Protein AF-A0AAV6W8P6-F1 (afdb_monomer)

pLDDT: mean 89.53, std 12.67, range [45.94, 98.75]

Foldseek 3Di:
DDPDDPVNVVVVVVVVVVVVVVVPDPDWDFPAKDAADDDDPPLADCPQNFDAGDGGDIATAGQAAGDADQWQKAKEAEDADAFKAAENRVCPVVPQAQFWKWKFFLNAIDITGYHYYQARHDANDNVRSRTGRDDRRYIYGYPVRCVRNVHDPVPHGITIIIMHGD

Secondary structure (DSSP, 8-state):
-----HHHHHHHHHHHHHHHHHTT-------EEEE---PPTT-S--GGGPPPPPTT-EEEE-S--SPP-TTEEEEEEEESSSSEEEEHHHHGGGTTTT-EEEEEETTEEEEEEEEEEE-SS--SSGGGTTPPPPPTTEEEEEHHHHHHTT--GGG-S-EEEEEEE-

Mean predicted aligned error: 8.54 Å

Structure (mmCIF, N/CA/C/O backbone):
data_AF-A0AAV6W8P6-F1
#
_entry.id   AF-A0AAV6W8P6-F1
#
loop_
_atom_site.group_PDB
_atom_site.id
_atom_site.type_symbol
_atom_site.label_atom_id
_atom_site.label_alt_id
_atom_site.label_comp_id
_atom_site.label_asym_id
_atom_site.label_entity_id
_atom_site.label_seq_id
_atom_site.pdbx_PDB_ins_code
_atom_site.Cartn_x
_atom_site.Cartn_y
_atom_site.Cartn_z
_atom_site.occupancy
_atom_site.B_iso_or_equiv
_atom_site.auth_seq_id
_atom_site.auth_comp_id
_atom_site.auth_asym_id
_atom_site.auth_atom_id
_atom_site.pdbx_PDB_model_num
ATOM 1 N N . MET A 1 1 ? 28.397 18.574 50.842 1.00 45.94 1 MET A N 1
ATOM 2 C CA . MET A 1 1 ? 27.216 17.978 50.180 1.00 45.94 1 MET A CA 1
ATOM 3 C C . MET A 1 1 ? 26.328 19.134 49.750 1.00 45.94 1 MET A C 1
ATOM 5 O O . MET A 1 1 ? 25.896 19.881 50.616 1.00 45.94 1 MET A O 1
ATOM 9 N N . LYS A 1 2 ? 26.189 19.407 48.448 1.00 50.66 2 LYS A N 1
ATOM 10 C CA . LYS A 1 2 ? 25.369 20.535 47.976 1.00 50.66 2 LYS A CA 1
ATOM 11 C C . LYS A 1 2 ? 23.907 20.082 48.017 1.00 50.66 2 LYS A C 1
ATOM 13 O O . LYS A 1 2 ? 23.561 19.143 47.309 1.00 50.66 2 LYS A O 1
ATOM 18 N N . ASN A 1 3 ? 23.092 20.697 48.875 1.00 53.28 3 ASN A N 1
ATOM 19 C CA . ASN A 1 3 ? 21.656 20.428 48.947 1.00 53.28 3 ASN A CA 1
ATOM 20 C C . ASN A 1 3 ? 21.025 20.806 47.602 1.00 53.28 3 ASN A C 1
ATOM 22 O O . ASN A 1 3 ? 20.956 21.988 47.263 1.00 53.28 3 ASN A O 1
ATOM 26 N 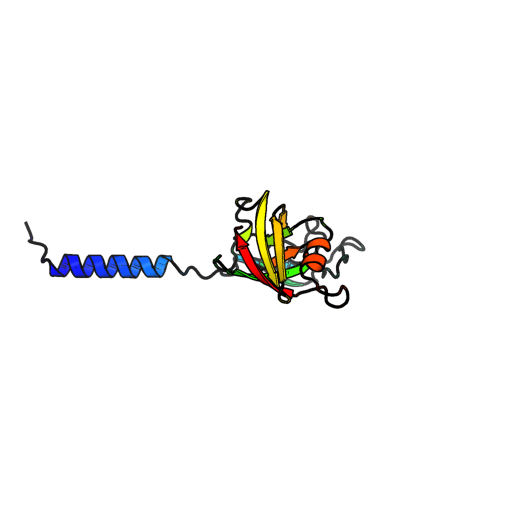N . LEU A 1 4 ? 20.606 19.812 46.819 1.00 59.41 4 LEU A N 1
ATOM 27 C CA . LEU A 1 4 ? 19.795 20.054 45.631 1.00 59.41 4 LEU A CA 1
ATOM 28 C C . LEU A 1 4 ? 18.433 20.572 46.100 1.00 59.41 4 LEU A C 1
ATOM 30 O O . LEU A 1 4 ? 17.687 19.868 46.778 1.00 59.41 4 LEU A O 1
ATOM 34 N N . SER A 1 5 ? 18.140 21.831 45.776 1.00 75.88 5 SER A N 1
ATOM 35 C CA . SER A 1 5 ? 16.853 22.460 46.071 1.00 75.88 5 SER A CA 1
ATOM 36 C C . SER A 1 5 ? 15.723 21.680 45.395 1.00 75.88 5 SER A C 1
ATOM 38 O O . SER A 1 5 ? 15.862 21.261 44.246 1.00 75.88 5 SER A O 1
ATOM 40 N N . THR A 1 6 ? 14.581 21.525 46.063 1.00 69.44 6 THR A N 1
ATOM 41 C CA . THR A 1 6 ? 13.366 20.896 45.507 1.00 69.44 6 THR A CA 1
ATOM 42 C C . THR A 1 6 ? 12.960 21.491 44.154 1.00 69.44 6 THR A C 1
ATOM 44 O O . THR A 1 6 ? 12.473 20.774 43.283 1.00 69.44 6 THR A O 1
ATOM 47 N N . SER A 1 7 ? 13.258 22.776 43.936 1.00 71.88 7 SER A N 1
ATOM 48 C CA . SER A 1 7 ? 13.055 23.469 42.660 1.00 71.88 7 SER A CA 1
ATOM 49 C C . SER A 1 7 ? 13.860 22.846 41.507 1.00 71.88 7 SER A C 1
ATOM 51 O O . SER A 1 7 ? 13.348 22.694 40.402 1.00 71.88 7 SER A O 1
ATOM 53 N N . THR A 1 8 ? 15.090 22.386 41.767 1.00 74.44 8 THR A N 1
ATOM 54 C CA . THR A 1 8 ? 15.927 21.720 40.749 1.00 74.44 8 THR A CA 1
ATOM 55 C C . THR A 1 8 ? 15.394 20.343 40.355 1.00 74.44 8 THR A C 1
ATOM 57 O O . THR A 1 8 ? 15.457 19.990 39.181 1.00 74.44 8 THR A O 1
ATOM 60 N N . PHE A 1 9 ? 14.797 19.600 41.293 1.00 77.62 9 PHE A N 1
ATOM 61 C CA . PHE A 1 9 ? 14.136 18.324 40.997 1.00 77.62 9 PHE A CA 1
ATOM 62 C C . PHE A 1 9 ? 12.863 18.512 40.169 1.00 77.62 9 PHE A C 1
ATOM 64 O O . PHE A 1 9 ? 12.638 17.756 39.228 1.00 77.62 9 PHE A O 1
ATOM 71 N N . LEU A 1 10 ? 12.059 19.534 40.480 1.00 78.12 10 LEU A N 1
ATOM 72 C CA . LEU A 1 10 ? 10.857 19.877 39.712 1.00 78.12 10 LEU A CA 1
ATOM 73 C C . LEU A 1 10 ? 11.200 20.299 38.279 1.00 78.12 10 LEU A C 1
ATOM 75 O O . LEU A 1 10 ? 10.582 19.812 37.336 1.00 78.12 10 LEU A O 1
ATOM 79 N N . LEU A 1 11 ? 12.219 21.146 38.106 1.00 80.44 11 LEU A N 1
ATOM 80 C CA . LEU A 1 11 ? 12.725 21.547 36.789 1.00 80.44 11 LEU A CA 1
ATOM 81 C C . LEU A 1 11 ? 13.243 20.352 35.981 1.00 80.44 11 LEU A C 1
ATOM 83 O O . LEU A 1 11 ? 12.916 20.226 34.805 1.00 80.44 11 LEU A O 1
ATOM 87 N N . LEU A 1 12 ? 14.006 19.451 36.607 1.00 80.38 12 LEU A N 1
ATOM 88 C CA . LEU A 1 12 ? 14.520 18.262 35.930 1.00 80.38 12 LEU A CA 1
ATOM 89 C C . LEU A 1 12 ? 13.391 17.292 35.546 1.00 80.38 12 LEU A C 1
ATOM 91 O O . LEU A 1 12 ? 13.403 16.758 34.442 1.00 80.38 12 LEU A O 1
ATOM 95 N N . ALA A 1 13 ? 12.392 17.104 36.414 1.00 80.62 13 ALA A N 1
ATOM 96 C CA . ALA A 1 13 ? 11.218 16.280 36.127 1.00 80.62 13 ALA A CA 1
ATOM 97 C C . ALA A 1 13 ? 10.364 16.859 34.986 1.00 80.62 13 ALA A C 1
ATOM 99 O O . ALA A 1 13 ? 9.905 16.106 34.132 1.00 80.62 13 ALA A O 1
ATOM 100 N N . LEU A 1 14 ? 10.194 18.185 34.930 1.00 79.12 14 LEU A N 1
ATOM 101 C CA . LEU A 1 14 ? 9.511 18.874 33.828 1.00 79.12 14 LEU A CA 1
ATOM 102 C C . LEU A 1 14 ? 10.277 18.742 32.504 1.00 79.12 14 LEU A C 1
ATOM 104 O O . LEU A 1 14 ? 9.659 18.475 31.478 1.00 79.12 14 LEU A O 1
ATOM 108 N N . LEU A 1 15 ? 11.608 18.870 32.524 1.00 76.44 15 LEU A N 1
ATOM 109 C CA . LEU A 1 15 ? 12.457 18.660 31.345 1.00 76.44 15 LEU A CA 1
ATOM 110 C C . LEU A 1 15 ? 12.416 17.202 30.861 1.00 76.44 15 LEU A C 1
ATOM 112 O O . LEU A 1 15 ? 12.303 16.960 29.665 1.00 76.44 15 LEU A O 1
ATOM 116 N N . LEU A 1 16 ? 12.448 16.231 31.779 1.00 70.94 16 LEU A N 1
ATOM 117 C CA . LEU A 1 16 ? 12.301 14.806 31.464 1.00 70.94 16 LEU A CA 1
ATOM 118 C C . LEU A 1 16 ? 10.909 14.490 30.900 1.00 70.94 16 LEU A C 1
ATOM 120 O O . LEU A 1 16 ? 10.795 13.723 29.946 1.00 70.94 16 LEU A O 1
ATOM 124 N N . ALA A 1 17 ? 9.851 15.097 31.446 1.00 71.56 17 ALA A N 1
ATOM 125 C CA . ALA A 1 17 ? 8.496 14.965 30.921 1.00 71.56 17 ALA A CA 1
ATOM 126 C C . ALA A 1 17 ? 8.368 15.585 29.519 1.00 71.56 17 ALA A C 1
ATOM 128 O O . ALA A 1 17 ? 7.810 14.944 28.635 1.00 71.56 17 ALA A O 1
ATOM 129 N N . ALA A 1 18 ? 8.938 16.770 29.278 1.00 65.56 18 ALA A N 1
ATOM 130 C CA . ALA A 1 18 ? 8.958 17.404 27.957 1.00 65.56 18 ALA A CA 1
ATOM 131 C C . ALA A 1 18 ? 9.736 16.570 26.919 1.00 65.56 18 ALA A C 1
ATOM 133 O O . ALA A 1 18 ? 9.203 16.286 25.847 1.00 65.56 18 ALA A O 1
ATOM 134 N N . ALA A 1 19 ? 10.913 16.050 27.285 1.00 60.41 19 ALA A N 1
ATOM 135 C CA . ALA A 1 19 ? 11.682 15.125 26.445 1.00 60.41 19 ALA A CA 1
ATOM 136 C C . ALA A 1 19 ? 10.917 13.818 26.147 1.00 60.41 19 ALA A C 1
ATOM 138 O O . ALA A 1 19 ? 11.084 13.204 25.092 1.00 60.41 19 ALA A O 1
ATOM 139 N N . SER A 1 20 ? 10.032 13.398 27.059 1.00 59.19 20 SER A N 1
ATOM 140 C CA . SER A 1 20 ? 9.159 12.233 26.866 1.00 59.19 20 SER A CA 1
ATOM 141 C C . SER A 1 20 ? 8.010 12.496 25.883 1.00 59.19 20 SER A C 1
ATOM 143 O O . SER A 1 20 ? 7.511 11.544 25.280 1.00 59.19 20 SER A O 1
ATOM 145 N N . LEU A 1 21 ? 7.578 13.755 25.705 1.00 56.16 21 LEU A N 1
ATOM 146 C CA . LEU A 1 21 ? 6.584 14.125 24.688 1.00 56.16 21 LEU A CA 1
ATOM 147 C C . LEU A 1 21 ? 7.196 14.142 23.280 1.00 56.16 21 LEU A C 1
ATOM 149 O O . LEU A 1 21 ? 6.555 13.694 22.330 1.00 56.16 21 LEU A O 1
ATOM 153 N N . GLU A 1 22 ? 8.442 14.595 23.142 1.00 51.50 22 GLU A N 1
ATOM 154 C CA . GLU A 1 22 ? 9.153 14.655 21.855 1.00 51.50 22 GLU A CA 1
ATOM 155 C C . GLU A 1 22 ? 9.420 13.258 21.270 1.00 51.50 22 GLU A C 1
ATOM 157 O O . GLU A 1 22 ? 9.371 13.066 20.055 1.00 51.50 22 GLU A O 1
ATOM 162 N N . ALA A 1 23 ? 9.580 12.245 22.127 1.00 48.62 23 ALA A N 1
ATOM 163 C CA . ALA A 1 23 ? 9.767 10.851 21.721 1.00 48.62 23 ALA A CA 1
ATOM 164 C C . ALA A 1 23 ? 8.503 10.167 21.147 1.00 48.62 23 ALA A C 1
ATOM 166 O O . ALA A 1 23 ? 8.573 9.008 20.736 1.00 48.62 23 ALA A O 1
ATOM 167 N N . ARG A 1 24 ? 7.337 10.836 21.117 1.00 54.78 24 ARG A N 1
ATOM 168 C CA . ARG A 1 24 ? 6.052 10.241 20.684 1.00 54.78 24 ARG A CA 1
ATOM 169 C C . ARG A 1 24 ? 5.482 10.782 19.368 1.00 54.78 24 ARG A C 1
ATOM 171 O O . ARG A 1 24 ? 4.383 10.388 18.990 1.00 54.78 24 ARG A O 1
ATOM 178 N N . LEU A 1 25 ? 6.225 11.607 18.630 1.00 54.22 25 LEU A N 1
ATOM 179 C CA . LEU A 1 25 ? 5.856 12.044 17.276 1.00 54.22 25 LEU A CA 1
ATOM 180 C C . LEU A 1 25 ? 7.044 11.945 16.316 1.00 54.22 25 LEU A C 1
A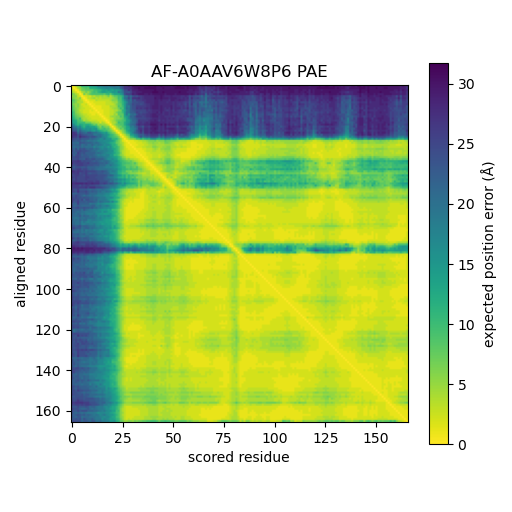TOM 182 O O . LEU A 1 25 ? 7.440 12.922 15.682 1.00 54.22 25 LEU A O 1
ATOM 186 N N . GLN A 1 26 ? 7.614 10.751 16.155 1.00 62.09 26 GLN A N 1
ATOM 187 C CA . GLN A 1 26 ? 8.462 10.537 14.989 1.00 62.09 26 GLN A CA 1
ATOM 188 C C . GLN A 1 26 ? 7.551 10.393 13.769 1.00 62.09 26 GLN A C 1
ATOM 190 O O . GLN A 1 26 ? 7.037 9.317 13.470 1.00 62.09 26 GLN A O 1
ATOM 195 N N . SER A 1 27 ? 7.285 11.526 13.114 1.00 81.81 27 SER A N 1
ATOM 196 C CA . SER A 1 27 ? 6.587 11.561 11.832 1.00 81.81 27 SER A CA 1
ATOM 197 C C . SER A 1 27 ? 7.277 10.601 10.864 1.00 81.81 27 SER A C 1
ATOM 199 O O . SER A 1 27 ? 8.506 10.614 10.749 1.00 81.81 27 SER A O 1
ATOM 201 N N . CYS A 1 28 ? 6.499 9.767 10.174 1.00 93.88 28 CYS A N 1
ATOM 202 C CA . CYS A 1 28 ? 7.046 8.894 9.146 1.00 93.88 28 CYS A CA 1
ATOM 203 C C . CYS A 1 28 ? 7.552 9.747 7.976 1.00 93.88 28 CYS A C 1
ATOM 205 O O . CYS A 1 28 ? 6.795 10.525 7.396 1.00 93.88 28 CYS A O 1
ATOM 207 N N . ASN A 1 29 ? 8.837 9.607 7.652 1.00 95.81 29 ASN A N 1
ATOM 208 C CA . ASN A 1 29 ? 9.488 10.294 6.543 1.00 95.81 29 ASN A CA 1
ATOM 209 C C . ASN A 1 29 ? 9.936 9.275 5.485 1.00 95.81 29 ASN A C 1
ATOM 211 O O . ASN A 1 29 ? 10.214 8.124 5.835 1.00 95.81 29 ASN A O 1
ATOM 215 N N . PRO A 1 30 ? 10.057 9.690 4.212 1.00 97.56 30 PRO A N 1
ATOM 216 C CA . PRO A 1 30 ? 10.672 8.870 3.175 1.00 97.56 30 PRO A CA 1
ATOM 217 C C . PRO A 1 30 ? 12.036 8.315 3.590 1.00 97.56 30 PRO A C 1
ATOM 219 O O . PRO A 1 30 ? 12.868 9.046 4.128 1.00 97.56 30 PRO A O 1
ATOM 222 N N . SER A 1 31 ? 12.290 7.040 3.296 1.00 97.50 31 SER A N 1
ATOM 223 C CA . SER A 1 31 ? 13.595 6.409 3.532 1.00 97.50 31 SER A CA 1
ATOM 224 C C . SER A 1 31 ? 14.587 6.638 2.397 1.00 97.50 31 SER A C 1
ATOM 226 O O . SER A 1 31 ? 15.792 6.517 2.605 1.00 97.50 31 SER A O 1
ATOM 228 N N . GLY A 1 32 ? 14.099 6.958 1.200 1.00 97.56 32 GLY A N 1
ATOM 229 C CA . GLY A 1 32 ? 14.938 7.154 0.028 1.00 97.56 32 GLY A CA 1
ATOM 230 C C . GLY A 1 32 ? 14.126 7.282 -1.251 1.00 97.56 32 GLY A C 1
ATOM 231 O O . GLY A 1 32 ? 12.909 7.485 -1.221 1.00 97.56 32 GLY A O 1
ATOM 232 N N . LYS A 1 33 ? 14.812 7.147 -2.384 1.00 97.75 33 LYS A N 1
ATOM 233 C CA . LYS A 1 33 ? 14.198 7.105 -3.710 1.00 97.75 33 LYS A CA 1
ATOM 234 C C . LYS A 1 33 ? 14.886 6.063 -4.575 1.00 97.75 33 LYS A C 1
ATOM 236 O O . LYS A 1 33 ? 16.102 5.910 -4.482 1.00 97.75 33 LYS A O 1
ATOM 241 N N . ILE A 1 34 ? 14.120 5.430 -5.449 1.00 97.00 34 ILE A N 1
ATOM 242 C CA . ILE A 1 34 ? 14.629 4.557 -6.505 1.00 97.00 34 ILE A CA 1
ATOM 243 C C . ILE A 1 34 ? 14.344 5.180 -7.868 1.00 97.00 34 ILE A C 1
ATOM 245 O O . ILE A 1 34 ? 13.439 6.004 -8.009 1.00 97.00 34 ILE A O 1
ATOM 249 N N . ARG A 1 35 ? 15.144 4.824 -8.871 1.00 96.81 35 ARG A N 1
ATOM 250 C CA . ARG A 1 35 ? 14.970 5.310 -10.241 1.00 96.81 35 ARG A CA 1
ATOM 251 C C . ARG A 1 35 ? 14.324 4.218 -11.081 1.00 96.81 35 ARG A C 1
ATOM 253 O O . ARG A 1 35 ? 14.865 3.121 -11.144 1.00 96.81 35 ARG A O 1
ATOM 260 N N . GLY A 1 36 ? 13.234 4.547 -11.768 1.00 95.12 36 GLY A N 1
ATOM 261 C CA . GLY A 1 36 ? 12.603 3.646 -12.723 1.00 95.12 36 GLY A CA 1
ATOM 262 C C . GLY A 1 36 ? 13.548 3.293 -13.871 1.00 95.12 36 GLY A C 1
ATOM 263 O O . GLY A 1 36 ? 14.197 4.170 -14.458 1.00 95.12 36 GLY A O 1
ATOM 264 N N . ILE A 1 37 ? 13.622 2.004 -14.185 1.00 90.31 37 ILE A N 1
ATOM 265 C CA . ILE A 1 37 ? 14.369 1.456 -15.321 1.00 90.31 37 ILE A CA 1
ATOM 266 C C . ILE A 1 37 ? 13.404 1.007 -16.413 1.00 90.31 37 ILE A C 1
ATOM 268 O O . ILE A 1 37 ? 12.198 0.929 -16.196 1.00 90.31 37 ILE A O 1
ATOM 272 N N . ASN A 1 38 ? 13.930 0.753 -17.609 1.00 83.75 38 ASN A N 1
ATOM 273 C CA . ASN A 1 38 ? 13.106 0.247 -18.696 1.00 83.75 38 ASN A CA 1
ATOM 274 C C . ASN A 1 38 ? 12.844 -1.251 -18.474 1.00 83.75 38 ASN A C 1
ATOM 276 O O . ASN A 1 38 ? 13.819 -2.008 -18.528 1.00 83.75 38 ASN A O 1
ATOM 280 N N . PRO A 1 39 ? 11.591 -1.691 -18.258 1.00 85.62 39 PRO A N 1
ATOM 281 C CA . PRO A 1 39 ? 11.294 -3.113 -18.212 1.00 85.62 39 PRO A CA 1
ATOM 282 C C . PRO A 1 39 ? 11.608 -3.752 -19.571 1.00 85.62 39 PRO A C 1
ATOM 284 O O . PRO A 1 39 ? 11.319 -3.153 -20.618 1.00 85.62 39 PRO A O 1
ATOM 287 N N . PRO A 1 40 ? 12.163 -4.973 -19.606 1.00 87.50 40 PRO A N 1
ATOM 288 C CA . PRO A 1 40 ? 12.183 -5.768 -20.820 1.00 87.50 40 PRO A CA 1
ATOM 289 C C . PRO A 1 40 ? 10.758 -5.939 -21.384 1.00 87.50 40 PRO A C 1
ATOM 291 O O . PRO A 1 40 ? 9.779 -5.927 -20.627 1.00 87.50 40 PRO A O 1
ATOM 294 N N . PRO A 1 41 ? 10.601 -6.088 -22.713 1.00 86.00 41 PRO A N 1
ATOM 295 C CA . PRO A 1 41 ? 9.285 -6.221 -23.326 1.00 86.00 41 PRO A CA 1
ATOM 296 C C . PRO A 1 41 ? 8.460 -7.342 -22.680 1.00 86.00 41 PRO A C 1
ATOM 298 O O . PRO A 1 41 ? 8.889 -8.491 -22.644 1.00 86.00 41 PRO A O 1
ATOM 301 N N . GLY A 1 42 ? 7.270 -6.995 -22.188 1.00 83.75 42 GLY A N 1
ATOM 302 C CA . GLY A 1 42 ? 6.329 -7.946 -21.590 1.00 83.75 42 GLY A CA 1
ATOM 303 C C . GLY A 1 42 ? 6.588 -8.319 -20.127 1.00 83.75 42 GLY A C 1
ATOM 304 O O . GLY A 1 42 ? 5.815 -9.106 -19.600 1.00 83.75 42 GLY A O 1
ATOM 305 N N . GLN A 1 43 ? 7.614 -7.767 -19.469 1.00 85.69 43 GLN A N 1
ATOM 306 C CA . GLN A 1 43 ? 7.912 -8.107 -18.069 1.00 85.69 43 GLN A CA 1
ATOM 307 C C . GLN A 1 43 ? 7.184 -7.253 -17.031 1.00 85.69 43 GLN A C 1
ATOM 309 O O . GLN A 1 43 ? 7.126 -7.644 -15.875 1.00 85.69 43 GLN A O 1
ATOM 314 N N . CYS A 1 44 ? 6.610 -6.110 -17.417 1.00 88.50 44 CYS A N 1
ATOM 315 C CA . CYS A 1 44 ? 5.769 -5.368 -16.485 1.00 88.50 44 CYS A CA 1
ATOM 316 C C . CYS A 1 44 ? 4.343 -5.920 -16.466 1.00 88.50 44 CYS A C 1
ATOM 318 O O . CYS A 1 44 ? 3.631 -5.822 -17.476 1.00 88.50 44 CYS A O 1
ATOM 320 N N . ASN A 1 45 ? 3.931 -6.450 -15.315 1.00 82.06 45 ASN A N 1
ATOM 321 C CA . ASN A 1 45 ? 2.565 -6.890 -15.078 1.00 82.06 45 ASN A CA 1
ATOM 322 C C . ASN A 1 45 ? 1.636 -5.677 -14.888 1.00 82.06 45 ASN A C 1
ATOM 324 O O . ASN A 1 45 ? 1.858 -4.857 -13.999 1.00 82.06 45 ASN A O 1
ATOM 328 N N . ARG A 1 46 ? 0.597 -5.581 -15.728 1.00 81.56 46 ARG A N 1
ATOM 329 C CA . ARG A 1 46 ? -0.435 -4.523 -15.703 1.00 81.56 46 ARG A CA 1
ATOM 330 C C . ARG A 1 46 ? -1.812 -5.025 -15.259 1.00 81.56 46 ARG A C 1
ATOM 332 O O . ARG A 1 46 ? -2.826 -4.387 -15.536 1.00 81.56 46 ARG A O 1
ATOM 339 N N . GLU A 1 47 ? -1.886 -6.211 -14.666 1.00 79.06 47 GLU A N 1
ATOM 340 C CA . GLU A 1 47 ? -3.131 -6.698 -14.076 1.00 79.06 47 GLU A CA 1
ATOM 341 C C . GLU A 1 47 ? -3.617 -5.763 -12.959 1.00 79.06 47 GLU A C 1
ATOM 343 O O . GLU A 1 47 ? -2.819 -5.104 -12.307 1.00 79.06 47 GLU A O 1
ATOM 348 N N . ASN A 1 48 ? -4.935 -5.719 -12.731 1.00 73.12 48 ASN A N 1
ATOM 349 C CA . ASN A 1 48 ? -5.578 -4.877 -11.706 1.00 73.12 48 ASN A CA 1
ATOM 350 C C . ASN A 1 48 ? -5.177 -3.391 -11.774 1.00 73.12 48 ASN A C 1
ATOM 352 O O . ASN A 1 48 ? -5.062 -2.738 -10.742 1.00 73.12 48 ASN A O 1
ATOM 356 N N . ASP A 1 49 ? -4.966 -2.881 -12.990 1.00 70.69 49 ASP A N 1
ATOM 357 C CA . ASP A 1 49 ? -4.597 -1.488 -13.261 1.00 70.69 49 ASP A CA 1
ATOM 358 C C . ASP A 1 49 ? -3.248 -1.063 -12.647 1.00 70.69 49 ASP A C 1
ATOM 360 O O . ASP A 1 49 ? -3.001 0.123 -12.431 1.00 70.69 49 ASP A O 1
ATOM 364 N N . SER A 1 50 ? -2.342 -2.023 -12.412 1.00 77.94 50 SER A N 1
ATOM 365 C CA . SER A 1 50 ? -0.983 -1.739 -11.945 1.00 77.94 50 SER A CA 1
ATOM 366 C C . SER A 1 50 ? -0.193 -0.887 -12.945 1.00 77.94 50 SER A C 1
ATOM 368 O O . SER A 1 50 ? -0.073 -1.206 -14.135 1.00 77.94 50 SER A O 1
ATOM 370 N N . ASP A 1 51 ? 0.409 0.185 -12.430 1.00 86.19 51 ASP A N 1
ATOM 371 C CA . ASP A 1 51 ? 1.331 1.042 -13.168 1.00 86.19 51 ASP A CA 1
ATOM 372 C C . ASP A 1 51 ? 2.709 0.387 -13.346 1.00 86.19 51 ASP A C 1
ATOM 374 O O . ASP A 1 51 ? 3.194 -0.357 -12.497 1.00 86.19 51 ASP A O 1
ATOM 378 N N . CYS A 1 52 ? 3.393 0.744 -14.436 1.00 91.25 52 CYS A N 1
ATOM 379 C CA . CYS A 1 52 ? 4.796 0.387 -14.652 1.00 91.25 52 CYS A CA 1
ATOM 380 C C . CYS A 1 52 ? 5.708 1.568 -14.340 1.00 91.25 52 CYS A C 1
ATOM 382 O O . CYS A 1 52 ? 5.406 2.710 -14.712 1.00 91.25 52 CYS A O 1
ATOM 384 N N . CYS A 1 53 ? 6.881 1.288 -13.773 1.00 93.38 53 CYS A N 1
ATOM 385 C CA . CYS A 1 53 ? 7.895 2.314 -13.596 1.00 93.38 53 CYS A CA 1
ATOM 386 C C . CYS A 1 53 ? 8.320 2.932 -14.934 1.00 93.38 53 CYS A C 1
ATOM 388 O O . CYS A 1 53 ? 8.532 2.243 -15.935 1.00 93.38 53 CYS A O 1
ATOM 390 N N . LYS A 1 54 ? 8.481 4.257 -14.946 1.00 92.44 54 LYS A N 1
ATOM 391 C CA . LYS A 1 54 ? 8.926 5.012 -16.117 1.00 92.44 54 LYS A CA 1
ATOM 392 C C . LYS A 1 54 ? 10.417 5.286 -16.030 1.00 92.44 54 LYS A C 1
ATOM 394 O O . LYS A 1 54 ? 10.957 5.632 -14.978 1.00 92.44 54 LYS A O 1
ATOM 399 N N . VAL A 1 55 ? 11.084 5.168 -17.173 1.00 93.44 55 VAL A N 1
ATOM 400 C CA . VAL A 1 55 ? 12.533 5.351 -17.280 1.00 93.44 55 VAL A CA 1
ATOM 401 C C . VAL A 1 55 ? 12.938 6.730 -16.769 1.00 93.44 55 VAL A C 1
ATOM 403 O O . VAL A 1 55 ? 12.486 7.756 -17.271 1.00 93.44 55 VAL A O 1
ATOM 406 N N . GLY A 1 56 ? 13.834 6.748 -15.785 1.00 93.56 56 GLY A N 1
ATOM 407 C CA . GLY A 1 56 ? 14.399 7.975 -15.234 1.00 93.56 56 GLY A CA 1
ATOM 408 C C . GLY A 1 56 ? 13.534 8.678 -14.184 1.00 93.56 56 GLY A C 1
ATOM 409 O O . GLY A 1 56 ? 14.071 9.561 -13.509 1.00 93.56 56 GLY A O 1
ATOM 410 N N . GLU A 1 57 ? 12.273 8.275 -13.998 1.00 96.44 57 GLU A N 1
ATOM 411 C CA . GLU A 1 57 ? 11.393 8.782 -12.940 1.00 96.44 57 GLU A CA 1
ATOM 412 C C . GLU A 1 57 ? 11.894 8.330 -11.557 1.00 96.44 57 GLU A C 1
ATOM 414 O O . GLU A 1 57 ? 12.519 7.276 -11.426 1.00 96.44 57 GLU A O 1
ATOM 419 N N . LEU A 1 58 ? 11.689 9.160 -10.529 1.00 97.38 58 LEU A N 1
ATOM 420 C CA . LEU A 1 58 ? 12.112 8.863 -9.160 1.00 97.38 58 LEU A CA 1
ATOM 421 C C . LEU A 1 58 ? 10.903 8.504 -8.299 1.00 97.38 58 LEU A C 1
ATOM 423 O O . LEU A 1 58 ? 10.061 9.361 -8.036 1.00 97.38 58 LEU A O 1
ATOM 427 N N . TYR A 1 59 ? 10.890 7.280 -7.785 1.00 97.19 59 TYR A N 1
ATOM 428 C CA . TYR A 1 59 ? 9.852 6.768 -6.899 1.00 97.19 59 TYR A CA 1
ATOM 429 C C . TYR A 1 59 ? 10.323 6.826 -5.454 1.00 97.19 59 TYR A C 1
ATOM 431 O O . TYR A 1 59 ? 11.482 6.542 -5.151 1.00 97.19 59 TYR A O 1
ATOM 439 N N . THR A 1 60 ? 9.437 7.246 -4.558 1.00 98.06 60 THR A N 1
ATOM 440 C CA . THR A 1 60 ? 9.761 7.405 -3.138 1.00 98.06 60 THR A CA 1
ATOM 441 C C . THR A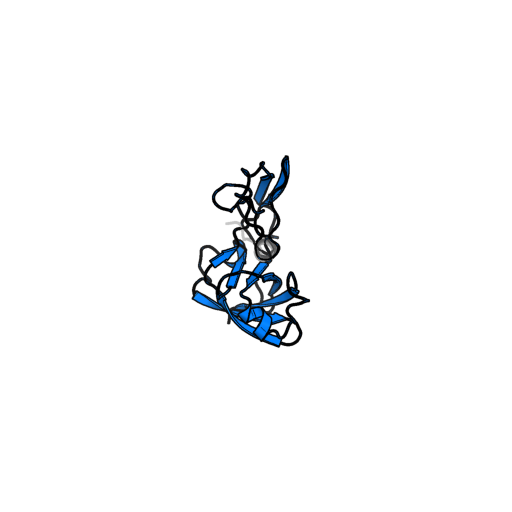 1 60 ? 9.612 6.071 -2.424 1.00 98.06 60 THR A C 1
ATOM 443 O O . THR A 1 60 ? 8.672 5.339 -2.696 1.00 98.06 60 THR A O 1
ATOM 446 N N . THR A 1 61 ? 10.525 5.776 -1.503 1.00 98.44 61 THR A N 1
ATOM 447 C CA . THR A 1 61 ? 10.472 4.563 -0.678 1.00 98.44 61 THR A CA 1
ATOM 448 C C . THR A 1 61 ? 10.245 4.921 0.780 1.00 98.44 61 THR A C 1
ATOM 450 O O . THR A 1 61 ? 10.632 6.004 1.240 1.00 98.44 61 THR A O 1
ATOM 453 N N . TYR A 1 62 ? 9.652 3.993 1.519 1.00 98.38 62 TYR A N 1
ATOM 454 C CA . TYR A 1 62 ? 9.334 4.123 2.928 1.00 98.38 62 TYR A CA 1
ATOM 455 C C . TYR A 1 62 ? 9.634 2.826 3.673 1.00 98.38 62 TYR A C 1
ATOM 457 O O . TYR A 1 62 ? 9.262 1.742 3.243 1.00 98.38 62 TYR A O 1
ATOM 465 N N . LYS A 1 63 ? 10.241 2.961 4.853 1.00 97.94 63 LYS A N 1
ATOM 466 C CA . LYS A 1 63 ? 10.382 1.885 5.855 1.00 97.94 63 LYS A CA 1
ATOM 467 C C . LYS A 1 63 ? 9.385 2.021 7.009 1.00 97.94 63 LYS A C 1
ATOM 469 O O . LYS A 1 63 ? 9.453 1.290 7.991 1.00 97.94 63 LYS A O 1
ATOM 474 N N . CYS A 1 64 ? 8.514 3.019 6.933 1.00 97.69 64 CYS A N 1
ATOM 475 C CA . CYS A 1 64 ? 7.546 3.372 7.957 1.00 97.69 64 CYS A CA 1
ATOM 476 C C . CYS A 1 64 ? 6.204 3.681 7.308 1.00 97.69 64 CYS A C 1
ATOM 478 O O . CYS A 1 64 ? 6.141 3.996 6.125 1.00 97.69 64 CYS A O 1
ATOM 480 N N . SER A 1 65 ? 5.161 3.677 8.124 1.00 98.25 65 SER A N 1
ATOM 481 C CA . SER A 1 65 ? 3.801 4.048 7.747 1.00 98.25 65 SER A CA 1
ATOM 482 C C . SER A 1 65 ? 3.260 5.070 8.754 1.00 98.25 65 SER A C 1
ATOM 484 O O . SER A 1 65 ? 3.872 5.257 9.815 1.00 98.25 65 SER A O 1
ATOM 486 N N . PRO A 1 66 ? 2.143 5.760 8.462 1.00 97.38 66 PRO A N 1
ATOM 487 C CA . PRO A 1 66 ? 1.492 6.631 9.437 1.00 97.38 66 PRO A CA 1
ATOM 488 C C . PRO A 1 66 ? 1.179 5.907 10.762 1.00 97.38 66 PRO A C 1
ATOM 490 O O . PRO A 1 66 ? 1.000 4.687 10.764 1.00 97.38 66 PRO A O 1
ATOM 493 N N . PRO A 1 67 ? 1.085 6.621 11.898 1.00 95.94 67 PRO A N 1
ATOM 494 C CA . PRO A 1 67 ? 0.828 5.995 13.193 1.00 95.94 67 PRO A CA 1
ATOM 495 C C . PRO A 1 67 ? -0.467 5.174 13.209 1.00 95.94 67 PRO A C 1
ATOM 497 O O . PRO A 1 67 ? -1.517 5.646 12.768 1.00 95.94 67 PRO A O 1
ATOM 500 N N . VAL A 1 68 ? -0.396 3.965 13.770 1.00 96.62 68 VAL A N 1
ATOM 501 C CA . VAL A 1 68 ? -1.571 3.108 13.976 1.00 96.62 68 VAL A CA 1
ATOM 502 C C . VAL A 1 68 ? -2.392 3.638 15.155 1.00 96.62 68 VAL A C 1
ATOM 504 O O . VAL A 1 68 ? -1.854 4.005 16.199 1.00 96.62 68 VAL A O 1
ATOM 507 N N . SER A 1 69 ? -3.710 3.670 14.986 1.00 95.69 69 SER A N 1
ATOM 508 C CA . SER A 1 69 ? -4.702 4.055 15.993 1.00 95.69 69 SER A CA 1
ATOM 509 C C . SER A 1 69 ? -5.917 3.118 15.929 1.00 95.69 69 SER A C 1
ATOM 511 O O . SER A 1 69 ? -5.983 2.232 15.081 1.00 95.69 69 SER A O 1
ATOM 513 N N . GLY A 1 70 ? -6.928 3.337 16.777 1.00 96.62 70 GLY A N 1
ATOM 514 C CA . GLY A 1 70 ? -8.199 2.598 16.696 1.00 96.62 70 GLY A CA 1
ATOM 515 C C . GLY A 1 70 ? -9.038 2.896 15.442 1.00 96.62 70 GLY A C 1
ATOM 516 O O . GLY A 1 70 ? -10.102 2.313 15.274 1.00 96.62 70 GLY A O 1
ATOM 517 N N . SER A 1 71 ? -8.596 3.824 14.586 1.00 97.50 71 SER A N 1
ATOM 518 C CA . SER A 1 71 ? -9.233 4.164 13.310 1.00 97.50 71 SER A CA 1
ATOM 519 C C . SER A 1 71 ? -8.194 4.764 12.352 1.00 97.50 71 SER A C 1
ATOM 521 O O . SER A 1 71 ? -8.299 5.916 11.923 1.00 97.50 71 SER A O 1
ATOM 523 N N . THR A 1 72 ? -7.153 3.990 12.054 1.00 98.50 72 THR A N 1
ATOM 524 C CA . THR A 1 72 ? -6.030 4.379 11.191 1.00 98.50 72 THR A CA 1
ATOM 525 C C . THR A 1 72 ? -6.521 4.670 9.782 1.00 98.50 72 THR A C 1
ATOM 527 O O . THR A 1 72 ? -7.130 3.808 9.162 1.00 98.50 72 THR A O 1
ATOM 530 N N . LYS A 1 73 ? -6.268 5.875 9.266 1.00 98.56 73 LYS A N 1
ATOM 531 C CA . LYS A 1 73 ? -6.620 6.233 7.886 1.00 98.56 73 LYS A CA 1
ATOM 532 C C . LYS A 1 73 ? -5.700 5.521 6.899 1.00 98.56 73 LYS A C 1
ATOM 534 O O . LYS A 1 73 ? -4.489 5.500 7.113 1.00 98.56 73 LYS A O 1
ATOM 539 N N . ALA A 1 74 ? -6.272 4.996 5.825 1.00 98.50 74 ALA A N 1
ATOM 540 C CA . ALA A 1 74 ? -5.547 4.324 4.757 1.00 98.50 74 ALA A CA 1
ATOM 541 C C . ALA A 1 74 ? -6.274 4.490 3.423 1.00 98.50 74 ALA A C 1
ATOM 543 O O . ALA A 1 74 ? -7.439 4.891 3.392 1.00 98.50 74 ALA A O 1
ATOM 544 N N . VAL A 1 75 ? -5.580 4.136 2.348 1.00 98.25 75 VAL A N 1
ATOM 545 C CA . VAL A 1 75 ? -6.188 3.899 1.041 1.00 98.25 75 VAL A CA 1
ATOM 546 C C . VAL A 1 75 ? -6.269 2.389 0.840 1.00 98.25 75 VAL A C 1
ATOM 548 O O . VAL A 1 75 ? -5.291 1.670 1.048 1.00 98.25 75 VAL A O 1
ATOM 551 N N . LEU A 1 76 ? -7.463 1.909 0.514 1.00 97.44 76 LEU A N 1
ATOM 552 C CA . LEU A 1 76 ? -7.707 0.534 0.113 1.00 97.44 76 LEU A CA 1
ATOM 553 C C . LEU 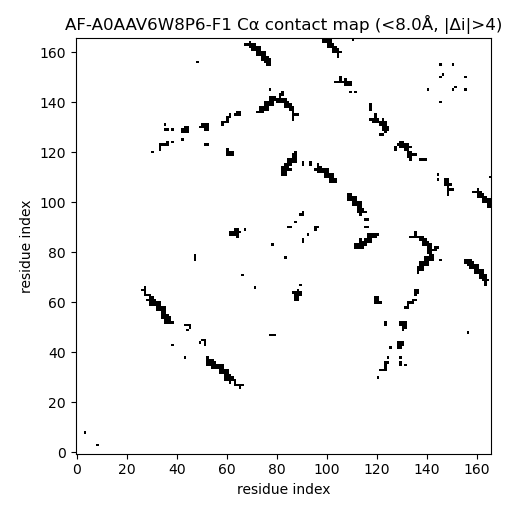A 1 76 ? -7.447 0.424 -1.387 1.00 97.44 76 LEU A C 1
ATOM 555 O O . LEU A 1 76 ? -8.078 1.157 -2.148 1.00 97.44 76 LEU A O 1
ATOM 559 N N . THR A 1 77 ? -6.575 -0.496 -1.785 1.00 95.00 77 THR A N 1
ATOM 560 C CA . THR A 1 77 ? -6.304 -0.825 -3.193 1.00 95.00 77 THR A CA 1
ATOM 561 C C . THR A 1 77 ? -6.781 -2.236 -3.519 1.00 95.00 77 THR A C 1
ATOM 563 O O . THR A 1 77 ? -7.205 -2.995 -2.634 1.00 95.00 77 THR A O 1
ATOM 566 N N . ILE A 1 78 ? -6.797 -2.582 -4.804 1.00 90.31 78 ILE A N 1
ATOM 567 C CA . ILE A 1 78 ? -7.231 -3.893 -5.276 1.00 90.31 78 ILE A CA 1
ATOM 568 C C . ILE A 1 78 ? -6.047 -4.818 -5.571 1.00 90.31 78 ILE A C 1
ATOM 570 O O . ILE A 1 78 ? -5.200 -4.519 -6.403 1.00 90.31 78 ILE A O 1
ATOM 574 N N . ASN A 1 79 ? -6.076 -6.004 -4.961 1.00 82.62 79 ASN A N 1
ATOM 575 C CA . ASN A 1 79 ? -5.126 -7.082 -5.222 1.00 82.62 79 ASN A CA 1
ATOM 576 C C . ASN A 1 79 ? -5.820 -8.316 -5.831 1.00 82.62 79 ASN A C 1
ATOM 578 O O . ASN A 1 79 ? -7.005 -8.585 -5.588 1.00 82.62 79 ASN A O 1
ATOM 582 N N . SER A 1 80 ? -5.067 -9.107 -6.595 1.00 69.31 80 SER A N 1
ATOM 583 C CA . SER A 1 80 ? -5.489 -10.382 -7.184 1.00 69.31 80 SER A CA 1
ATOM 584 C C . SER A 1 80 ? -5.570 -11.538 -6.173 1.00 69.31 80 SER A C 1
ATOM 586 O O . SER A 1 80 ? -6.262 -12.528 -6.434 1.00 69.31 80 SER A O 1
ATOM 588 N N . PHE A 1 81 ? -4.925 -11.432 -5.005 1.00 68.00 81 PHE A N 1
ATOM 589 C CA . PHE A 1 81 ? -4.945 -12.475 -3.971 1.00 68.00 81 PHE A CA 1
ATOM 590 C C . PHE A 1 81 ? -6.239 -12.498 -3.143 1.00 68.00 81 PHE A C 1
ATOM 592 O O . PHE A 1 81 ? -7.067 -11.598 -3.196 1.00 68.00 81 PHE A O 1
ATOM 599 N N . GLN A 1 82 ? -6.433 -13.557 -2.345 1.00 65.94 82 GLN A N 1
ATOM 600 C CA . GLN A 1 82 ? -7.668 -13.812 -1.580 1.00 65.94 82 GLN A CA 1
ATOM 601 C C . GLN A 1 82 ? -7.815 -13.011 -0.269 1.00 65.94 82 GLN A C 1
ATOM 603 O O . GLN A 1 82 ? -8.841 -13.139 0.397 1.00 65.94 82 GLN A O 1
ATOM 608 N N . LYS A 1 83 ? -6.810 -12.231 0.150 1.00 87.94 83 LYS A N 1
ATOM 609 C CA . LYS A 1 83 ? -6.739 -11.626 1.498 1.00 87.94 83 LYS A CA 1
ATOM 610 C C . LYS A 1 83 ? -6.209 -10.181 1.448 1.00 87.94 83 LYS A C 1
ATOM 612 O O . LYS A 1 83 ? -6.533 -9.483 0.491 1.00 87.94 83 LYS A O 1
ATOM 617 N N . VAL A 1 84 ? -5.515 -9.713 2.493 1.00 95.38 84 VAL A N 1
ATOM 618 C CA . VAL A 1 84 ? -5.014 -8.334 2.626 1.00 95.38 84 VAL A CA 1
ATOM 619 C C . VAL A 1 84 ? -3.496 -8.304 2.812 1.00 95.38 84 VAL A C 1
ATOM 621 O O . VAL A 1 84 ? -2.959 -9.103 3.586 1.00 95.38 84 VAL A O 1
ATOM 624 N N . ALA A 1 85 ? -2.840 -7.346 2.161 1.00 96.56 85 ALA A N 1
ATOM 625 C CA . ALA A 1 85 ? -1.471 -6.929 2.427 1.00 96.56 85 ALA A CA 1
ATOM 626 C C . ALA A 1 85 ? -1.446 -5.537 3.078 1.00 96.56 85 ALA A C 1
ATOM 628 O O . ALA A 1 85 ? -2.339 -4.715 2.861 1.00 96.56 85 ALA A O 1
ATOM 629 N N . LEU A 1 86 ? -0.434 -5.264 3.897 1.00 98.00 86 LEU A N 1
ATOM 630 C CA . LEU A 1 86 ? -0.238 -3.952 4.522 1.00 98.00 86 LEU A CA 1
ATOM 631 C C . LEU A 1 86 ? 1.070 -3.333 4.048 1.00 98.00 86 LEU A C 1
ATOM 633 O O . LEU A 1 86 ? 2.056 -4.054 3.913 1.00 98.00 86 LEU A O 1
ATOM 637 N N . SER A 1 87 ? 1.112 -2.007 3.881 1.00 98.44 87 SER A N 1
ATOM 638 C CA . SER A 1 87 ? 2.381 -1.292 3.672 1.00 98.44 87 SER A CA 1
ATOM 639 C C . SER A 1 87 ? 3.434 -1.703 4.703 1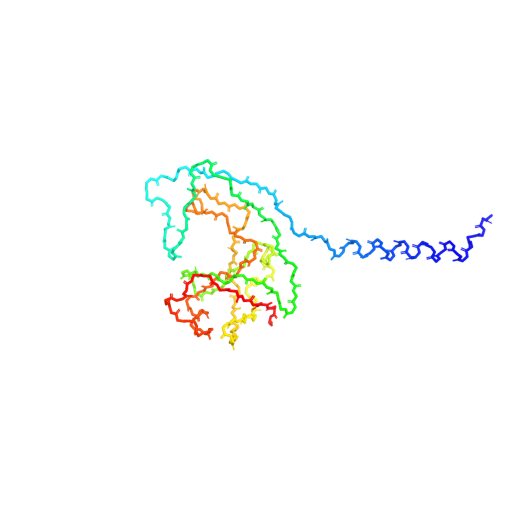.00 98.44 87 SER A C 1
ATOM 641 O O . SER A 1 87 ? 3.100 -1.883 5.879 1.00 98.44 87 SER A O 1
ATOM 643 N N . THR A 1 88 ? 4.707 -1.763 4.300 1.00 98.56 88 THR A N 1
ATOM 644 C CA . THR A 1 88 ? 5.845 -2.227 5.121 1.00 98.56 88 THR A CA 1
ATOM 645 C C . THR A 1 88 ? 5.812 -1.770 6.581 1.00 98.56 88 THR A C 1
ATOM 647 O O . THR A 1 88 ? 5.978 -2.572 7.505 1.00 98.56 88 THR A O 1
ATOM 650 N N . GLY A 1 89 ? 5.568 -0.480 6.832 1.00 98.12 89 GLY A N 1
ATOM 651 C CA . GLY A 1 89 ? 5.551 0.056 8.193 1.00 98.12 89 GLY A CA 1
ATOM 652 C C . GLY A 1 89 ? 4.418 -0.497 9.064 1.00 98.12 89 GLY A C 1
ATOM 653 O O . GLY A 1 89 ? 4.612 -0.704 10.262 1.00 98.12 89 GLY A O 1
ATOM 654 N N . TRP A 1 90 ? 3.250 -0.764 8.481 1.00 98.56 90 TRP A N 1
ATOM 655 C CA . TRP A 1 90 ? 2.123 -1.397 9.167 1.00 98.56 90 TRP A CA 1
ATOM 656 C C . TRP A 1 90 ? 2.266 -2.915 9.257 1.00 98.56 90 TRP A C 1
ATOM 658 O O . TRP A 1 90 ? 1.927 -3.479 10.301 1.00 98.56 90 TRP A O 1
ATOM 668 N N . TYR A 1 91 ? 2.814 -3.563 8.225 1.00 98.25 91 TYR A N 1
ATOM 669 C CA . TYR A 1 91 ? 3.134 -4.992 8.252 1.00 98.25 91 TYR A CA 1
ATOM 670 C C . TYR A 1 91 ? 4.138 -5.326 9.363 1.00 98.25 91 TYR A C 1
ATOM 672 O O . TYR A 1 91 ? 3.999 -6.339 10.054 1.00 98.25 91 TYR A O 1
ATOM 680 N N . SER A 1 92 ? 5.094 -4.416 9.599 1.00 97.12 92 SER A N 1
ATOM 681 C CA . SER A 1 92 ? 5.986 -4.410 10.761 1.00 97.12 92 SER A CA 1
ATOM 682 C C . SER A 1 92 ? 6.706 -5.755 10.932 1.00 97.12 92 SER A C 1
ATOM 684 O O . SER A 1 92 ? 6.606 -6.417 11.968 1.00 97.12 92 SER A O 1
ATOM 686 N N . GLY A 1 93 ? 7.401 -6.177 9.869 1.00 96.94 93 GLY A N 1
ATOM 687 C CA . GLY A 1 93 ? 8.183 -7.417 9.841 1.00 96.94 93 GLY A CA 1
ATOM 688 C C . GLY A 1 93 ? 7.352 -8.679 10.082 1.00 96.94 93 GLY A C 1
ATOM 689 O O . GLY A 1 93 ? 7.854 -9.638 10.663 1.00 96.94 93 GLY A O 1
ATOM 690 N N . GLY A 1 94 ? 6.070 -8.658 9.711 1.00 97.06 94 GLY A N 1
ATOM 691 C CA . GLY A 1 94 ? 5.151 -9.778 9.890 1.00 97.06 94 GLY A CA 1
ATOM 692 C C . GLY A 1 94 ? 4.483 -9.852 11.260 1.00 97.06 94 GLY A C 1
ATOM 693 O O . GLY A 1 94 ? 3.752 -10.805 11.512 1.00 97.06 94 GLY A O 1
ATOM 694 N N . SER A 1 95 ? 4.646 -8.855 12.137 1.00 97.75 95 SER A N 1
ATOM 695 C CA . SER A 1 95 ? 3.957 -8.843 13.441 1.00 97.75 95 SER A CA 1
ATOM 696 C C . SER A 1 95 ? 2.426 -8.850 13.325 1.00 97.75 95 SER A C 1
ATOM 698 O O . SER A 1 95 ? 1.741 -9.306 14.240 1.00 97.75 95 SER A O 1
ATOM 700 N N . ARG A 1 96 ? 1.880 -8.387 12.192 1.00 97.38 96 ARG A N 1
ATOM 701 C CA . ARG A 1 96 ? 0.448 -8.476 11.859 1.00 97.38 96 ARG A CA 1
ATOM 702 C C . ARG A 1 96 ? 0.085 -9.653 10.954 1.00 97.38 96 ARG A C 1
ATOM 704 O O . ARG A 1 96 ? -1.096 -9.851 10.698 1.00 97.38 96 ARG A O 1
ATOM 711 N N . CYS A 1 97 ? 1.049 -10.439 10.482 1.00 97.19 97 CYS A N 1
ATOM 712 C CA . CYS A 1 97 ? 0.762 -11.582 9.621 1.00 97.19 97 CYS A CA 1
ATOM 713 C C . CYS A 1 97 ? -0.099 -12.613 10.368 1.00 97.19 97 CYS A C 1
ATOM 715 O O . CYS A 1 97 ? 0.130 -12.896 11.543 1.00 97.19 97 CYS A O 1
ATOM 717 N N . LEU A 1 98 ? -1.113 -13.147 9.685 1.00 96.12 98 LEU A N 1
ATOM 718 C CA . LEU A 1 98 ? -2.147 -14.038 10.223 1.00 96.12 98 LEU A CA 1
ATOM 719 C C . LEU A 1 98 ? -3.020 -13.432 11.337 1.00 96.12 98 LEU A C 1
ATOM 721 O O . LEU A 1 98 ? -3.837 -14.145 11.920 1.00 96.12 98 LEU A O 1
ATOM 725 N N . ASN A 1 99 ? -2.909 -12.126 11.591 1.00 97.31 99 ASN A N 1
ATOM 726 C CA . ASN A 1 99 ? -3.829 -11.397 12.455 1.00 97.31 99 ASN A CA 1
ATOM 727 C C . ASN A 1 99 ? -4.940 -10.746 11.630 1.00 97.31 99 ASN A C 1
ATOM 729 O O . ASN A 1 99 ? -4.797 -10.457 10.437 1.00 97.31 99 ASN A O 1
ATOM 733 N N . ASN A 1 100 ? -6.072 -10.527 12.290 1.00 97.94 100 ASN A N 1
ATOM 734 C CA . ASN A 1 100 ? -7.220 -9.877 11.690 1.00 97.94 100 ASN A CA 1
ATOM 735 C C . ASN A 1 100 ? -7.155 -8.365 11.900 1.00 97.94 100 ASN A C 1
ATOM 737 O O . ASN A 1 100 ? -6.769 -7.880 12.962 1.00 97.94 100 ASN A O 1
ATOM 741 N N . ILE A 1 101 ? -7.614 -7.634 10.893 1.00 98.31 101 ILE A N 1
ATOM 742 C CA . ILE A 1 101 ? -7.897 -6.209 10.983 1.00 98.31 101 ILE A CA 1
ATOM 743 C C . ILE A 1 101 ? -9.359 -5.961 10.632 1.00 98.31 101 ILE A C 1
ATOM 745 O O . ILE A 1 101 ? -9.964 -6.678 9.827 1.00 98.31 101 ILE A O 1
ATOM 749 N N . LYS A 1 102 ? -9.934 -4.919 11.222 1.00 98.56 102 LYS A N 1
ATOM 750 C CA . LYS A 1 102 ? -11.241 -4.403 10.834 1.00 98.56 102 LYS A CA 1
ATOM 751 C C . LYS A 1 102 ? -11.039 -3.267 9.852 1.00 98.56 102 LYS A C 1
ATOM 753 O O . LYS A 1 102 ? -10.499 -2.235 10.228 1.00 98.56 102 LYS A O 1
ATOM 758 N N . ILE A 1 103 ? -11.529 -3.430 8.631 1.00 98.56 103 ILE A N 1
ATOM 759 C CA . ILE A 1 103 ? -11.531 -2.400 7.590 1.00 98.56 103 ILE A CA 1
ATOM 760 C C . ILE A 1 103 ? -12.914 -1.761 7.561 1.00 98.56 103 ILE A C 1
ATOM 762 O O . ILE A 1 103 ? -13.916 -2.475 7.582 1.00 98.56 103 ILE A O 1
ATOM 766 N N . SER A 1 104 ? -12.984 -0.433 7.523 1.00 98.56 104 SER A N 1
ATOM 767 C CA . SER A 1 104 ? -14.229 0.330 7.430 1.00 98.56 104 SER A CA 1
ATOM 768 C C . SER A 1 104 ? -14.164 1.329 6.280 1.00 98.56 104 SER A C 1
ATOM 770 O O . SER A 1 104 ? -13.242 2.134 6.200 1.00 98.56 104 SER A O 1
ATOM 772 N N . GLY A 1 105 ? -15.161 1.288 5.404 1.00 97.81 105 GLY A N 1
ATOM 773 C CA . GLY A 1 105 ? -15.245 2.097 4.192 1.00 97.81 105 GLY A CA 1
ATOM 774 C C . GLY A 1 105 ? -16.629 1.967 3.570 1.00 97.81 105 GLY A C 1
ATOM 775 O O . GLY A 1 105 ? -17.331 0.990 3.829 1.00 97.81 105 GLY A O 1
ATOM 776 N N . ASN A 1 106 ? -17.056 2.962 2.789 1.00 97.25 106 ASN A N 1
ATOM 777 C CA . ASN A 1 106 ? -18.370 2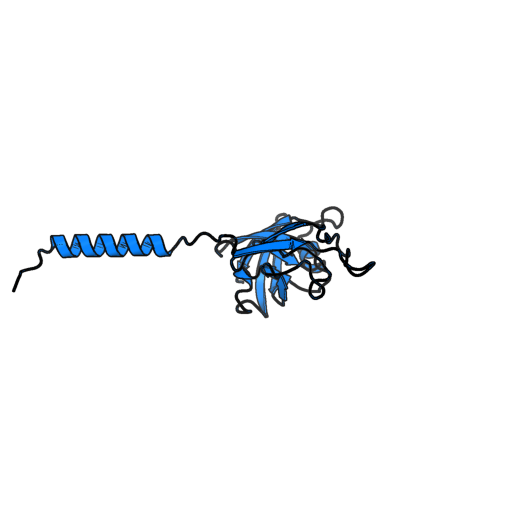.949 2.126 1.00 97.25 106 ASN A CA 1
ATOM 778 C C . ASN A 1 106 ? -19.556 2.668 3.089 1.00 97.25 106 ASN A C 1
ATOM 780 O O . ASN A 1 106 ? -20.508 1.958 2.770 1.00 97.25 106 ASN A O 1
ATOM 784 N N . GLY A 1 107 ? -19.466 3.163 4.330 1.00 97.69 107 GLY A N 1
ATOM 785 C CA . GLY A 1 107 ? -20.481 2.947 5.372 1.00 97.69 107 GLY A CA 1
ATOM 786 C C . GLY A 1 107 ? -20.581 1.515 5.919 1.00 97.69 107 GLY A C 1
ATOM 787 O O . GLY A 1 107 ? -21.472 1.239 6.722 1.00 97.69 107 GLY A O 1
ATOM 788 N N . LYS A 1 108 ? -19.687 0.604 5.518 1.00 98.38 108 LYS A N 1
ATOM 789 C CA . LYS A 1 108 ? -19.632 -0.791 5.976 1.00 98.38 108 LYS A CA 1
ATOM 790 C C . LYS A 1 108 ? -18.294 -1.107 6.638 1.00 98.38 108 LYS A C 1
ATOM 792 O O . LYS A 1 108 ? -17.340 -0.335 6.555 1.00 98.38 108 LYS A O 1
ATOM 797 N N . SER A 1 109 ? -18.233 -2.269 7.287 1.00 98.19 109 SER A N 1
ATOM 798 C CA . SER A 1 109 ? -16.990 -2.828 7.814 1.00 98.19 109 SER A CA 1
ATOM 799 C C . SER A 1 109 ? -16.866 -4.312 7.494 1.00 98.19 109 SER A C 1
ATOM 801 O O . SER A 1 109 ? -17.867 -5.025 7.434 1.00 98.19 109 SER A O 1
ATOM 803 N N . VAL A 1 110 ? -15.631 -4.785 7.363 1.00 97.81 110 VAL A N 1
ATOM 804 C CA . VAL A 1 110 ? -15.291 -6.193 7.152 1.00 97.81 110 VAL A CA 1
ATOM 805 C C . VAL A 1 110 ? -14.061 -6.556 7.980 1.00 97.81 110 VAL A C 1
ATOM 807 O O . VAL A 1 110 ? -13.173 -5.728 8.179 1.00 97.81 110 VAL A O 1
ATOM 810 N N . ILE A 1 111 ? -14.027 -7.787 8.489 1.00 97.88 111 ILE A N 1
ATOM 811 C CA . ILE A 1 111 ? -12.830 -8.359 9.107 1.00 97.88 111 ILE A CA 1
ATOM 812 C C . ILE A 1 111 ? -12.049 -9.098 8.027 1.00 97.88 111 ILE A C 1
ATOM 814 O O . ILE A 1 111 ? -12.615 -9.938 7.325 1.00 97.88 111 ILE A O 1
ATOM 818 N N . ALA A 1 112 ? -10.763 -8.794 7.903 1.00 96.44 112 ALA A N 1
ATOM 819 C CA . ALA A 1 112 ? -9.877 -9.438 6.948 1.00 96.44 112 ALA A CA 1
ATOM 820 C C . ALA A 1 112 ? -8.551 -9.805 7.612 1.00 96.44 112 ALA A C 1
ATOM 822 O O . ALA A 1 112 ? -8.064 -9.092 8.487 1.00 96.44 112 ALA A O 1
ATOM 823 N N . MET A 1 113 ? -7.972 -10.922 7.181 1.00 96.88 113 MET A N 1
ATOM 824 C CA . MET A 1 113 ? -6.689 -11.395 7.685 1.00 96.88 113 MET A CA 1
ATOM 825 C C . MET A 1 113 ? -5.554 -10.844 6.829 1.00 96.88 113 MET A C 1
ATOM 827 O O . MET A 1 113 ? -5.601 -10.940 5.599 1.00 96.88 113 MET A O 1
ATOM 831 N N . VAL A 1 114 ? -4.527 -10.321 7.488 1.00 97.31 114 VAL A N 1
ATOM 832 C CA . VAL A 1 114 ? -3.288 -9.890 6.840 1.00 97.31 114 VAL A CA 1
ATOM 833 C C . VAL A 1 114 ? -2.446 -11.123 6.534 1.00 97.31 114 VAL A C 1
ATOM 835 O O . VAL A 1 114 ? -2.243 -11.967 7.407 1.00 97.31 114 VAL A O 1
ATOM 838 N N . VAL A 1 115 ? -1.959 -11.254 5.306 1.00 95.88 115 VAL A N 1
ATOM 839 C CA . VAL A 1 115 ? -1.112 -12.395 4.906 1.00 95.88 115 VAL A CA 1
ATOM 840 C C . VAL A 1 115 ? 0.114 -12.014 4.113 1.00 95.88 115 VAL A C 1
ATOM 842 O O . VAL A 1 115 ? 0.900 -12.899 3.791 1.00 95.88 115 VAL A O 1
ATOM 845 N N . ASP A 1 116 ? 0.253 -10.737 3.791 1.00 95.62 116 ASP A N 1
ATOM 846 C CA . ASP A 1 116 ? 1.317 -10.285 2.921 1.00 95.62 116 ASP A CA 1
ATOM 847 C C . ASP A 1 116 ? 1.731 -8.849 3.241 1.00 95.62 116 ASP A C 1
ATOM 849 O O . ASP A 1 116 ? 1.064 -8.127 3.998 1.00 95.62 116 ASP A O 1
ATOM 853 N N . GLU A 1 117 ? 2.851 -8.458 2.660 1.00 96.31 117 GLU A N 1
ATOM 854 C CA . GLU A 1 117 ? 3.408 -7.121 2.712 1.00 96.31 117 GLU A CA 1
ATOM 855 C C . GLU A 1 117 ? 3.219 -6.426 1.364 1.00 96.31 117 GLU A C 1
ATOM 857 O O . GLU A 1 117 ? 3.544 -6.969 0.317 1.00 96.31 117 GLU A O 1
ATOM 862 N N . CYS A 1 118 ? 2.727 -5.192 1.396 1.00 95.69 118 CYS A N 1
ATOM 863 C CA . CYS A 1 118 ? 2.822 -4.288 0.260 1.00 95.69 118 CYS A CA 1
ATOM 864 C C . CYS A 1 118 ? 4.150 -3.532 0.400 1.00 95.69 118 CYS A C 1
ATOM 866 O O . CYS A 1 118 ? 4.243 -2.582 1.188 1.00 95.69 118 CYS A O 1
ATOM 868 N N . ASP A 1 119 ? 5.198 -4.010 -0.279 1.00 97.00 119 ASP A N 1
ATOM 869 C CA . ASP A 1 119 ? 6.570 -3.531 -0.074 1.00 97.00 119 ASP A CA 1
ATOM 870 C C . ASP A 1 119 ? 6.716 -2.072 -0.530 1.00 97.00 119 ASP A C 1
ATOM 872 O O . ASP A 1 119 ? 6.630 -1.742 -1.713 1.00 97.00 119 ASP A O 1
ATOM 876 N N . SER A 1 120 ? 6.920 -1.171 0.433 1.00 98.19 120 SER A N 1
ATOM 877 C CA . SER A 1 120 ? 7.146 0.252 0.176 1.00 98.19 120 SER A CA 1
ATOM 878 C C . SER A 1 120 ? 8.629 0.624 0.110 1.00 98.19 120 SER A C 1
ATOM 880 O O . SER A 1 120 ? 8.974 1.800 -0.021 1.00 98.19 120 SER A O 1
ATOM 882 N N . THR A 1 121 ? 9.532 -0.343 0.255 1.00 98.06 121 THR A N 1
ATOM 883 C CA . THR A 1 121 ? 10.982 -0.141 0.350 1.00 98.06 121 THR A CA 1
ATOM 884 C C . THR A 1 121 ? 11.702 -0.300 -0.982 1.00 98.06 121 THR A C 1
ATOM 886 O O . THR A 1 121 ? 12.734 0.349 -1.166 1.00 98.06 121 THR A O 1
ATOM 889 N N . MET A 1 122 ? 11.157 -1.109 -1.891 1.00 96.44 122 MET A N 1
ATOM 890 C CA . MET A 1 122 ? 11.757 -1.488 -3.173 1.00 96.44 122 MET A CA 1
ATOM 891 C C . MET A 1 122 ? 10.690 -1.578 -4.277 1.00 96.44 122 MET A C 1
ATOM 893 O O . MET A 1 122 ? 9.506 -1.390 -4.017 1.00 96.44 122 MET A O 1
ATOM 897 N N . GLY A 1 123 ? 11.125 -1.751 -5.524 1.00 94.88 123 GLY A N 1
ATOM 898 C CA . GLY A 1 123 ? 10.282 -1.752 -6.718 1.00 94.88 123 GLY A CA 1
ATOM 899 C C . GLY A 1 123 ? 11.098 -1.413 -7.965 1.00 94.88 123 GLY A C 1
ATOM 900 O O . GLY A 1 123 ? 12.307 -1.190 -7.895 1.00 94.88 123 GLY A O 1
ATOM 901 N N . CYS A 1 124 ? 10.435 -1.295 -9.113 1.00 95.50 124 CYS A N 1
ATOM 902 C CA . CYS A 1 124 ? 11.058 -0.978 -10.400 1.00 95.50 124 CYS A CA 1
ATOM 903 C C . CYS A 1 124 ? 12.212 -1.920 -10.788 1.00 95.50 124 CYS A C 1
ATOM 905 O O . CYS A 1 124 ? 13.168 -1.487 -11.434 1.00 95.50 124 CYS A O 1
ATOM 907 N N . ASP A 1 125 ? 12.139 -3.185 -10.400 1.00 93.94 125 ASP A N 1
ATOM 908 C CA . ASP A 1 125 ? 13.133 -4.213 -10.691 1.00 93.94 125 ASP A CA 1
ATOM 909 C C . ASP A 1 125 ? 12.435 -5.517 -11.119 1.00 93.94 125 ASP A C 1
ATOM 911 O O . ASP A 1 125 ? 11.212 -5.560 -11.255 1.00 93.94 125 ASP A O 1
ATOM 915 N N . GLU A 1 126 ? 13.222 -6.552 -11.408 1.00 92.06 126 GLU A N 1
ATOM 916 C CA . GLU A 1 126 ? 12.712 -7.845 -11.880 1.00 92.06 126 GLU A CA 1
ATOM 917 C C . GLU A 1 126 ? 11.860 -8.562 -10.822 1.00 92.06 126 GLU A C 1
ATOM 919 O O . GLU A 1 126 ? 10.858 -9.176 -11.174 1.00 92.06 126 GLU A O 1
ATOM 924 N N . ASP A 1 127 ? 12.209 -8.438 -9.538 1.00 92.00 127 ASP A N 1
ATOM 925 C CA . ASP A 1 127 ? 11.513 -9.122 -8.441 1.00 92.00 127 ASP A CA 1
ATOM 926 C C . ASP A 1 127 ? 10.110 -8.542 -8.184 1.00 92.00 127 ASP A C 1
ATOM 928 O O . ASP A 1 127 ? 9.250 -9.222 -7.625 1.00 92.00 127 ASP A O 1
ATOM 932 N N . HIS A 1 128 ? 9.869 -7.298 -8.610 1.00 90.69 128 HIS A N 1
ATOM 933 C CA . HIS A 1 128 ? 8.602 -6.582 -8.433 1.00 90.69 128 HIS A CA 1
ATOM 934 C C . HIS A 1 128 ? 7.856 -6.349 -9.756 1.00 90.69 128 HIS A C 1
ATOM 936 O O . HIS A 1 128 ? 7.095 -5.386 -9.864 1.00 90.69 128 HIS A O 1
ATOM 942 N N . ASP A 1 129 ? 8.113 -7.154 -10.795 1.00 92.06 129 ASP A N 1
ATOM 943 C CA . ASP A 1 129 ? 7.511 -7.002 -12.131 1.00 92.06 129 ASP A CA 1
ATOM 944 C C . ASP A 1 129 ? 7.610 -5.558 -12.671 1.00 92.06 129 ASP A C 1
ATOM 946 O O . ASP A 1 129 ? 6.727 -5.059 -13.370 1.00 92.06 129 ASP A O 1
ATOM 950 N N . TYR A 1 130 ? 8.678 -4.836 -12.316 1.00 93.56 130 TYR A N 1
ATOM 951 C CA . TYR A 1 130 ? 8.895 -3.424 -12.647 1.00 93.56 130 TYR A CA 1
ATOM 952 C C . TYR A 1 130 ? 7.755 -2.471 -12.237 1.00 93.56 130 TYR A C 1
ATOM 954 O O . TYR A 1 130 ? 7.632 -1.371 -12.795 1.00 93.56 130 TYR A O 1
ATOM 962 N N . GLN A 1 131 ? 6.943 -2.866 -11.257 1.00 93.12 131 GLN A N 1
ATOM 963 C CA . GLN A 1 131 ? 5.930 -2.029 -10.624 1.00 93.12 131 GLN A CA 1
ATOM 964 C C . GLN A 1 131 ? 6.584 -1.060 -9.627 1.00 93.12 131 GLN A C 1
ATOM 966 O O . GLN A 1 131 ? 7.658 -1.349 -9.088 1.00 93.12 131 GLN A O 1
ATOM 971 N N . PRO A 1 132 ? 5.999 0.126 -9.396 1.00 94.75 132 PRO A N 1
ATOM 972 C CA . PRO A 1 132 ? 6.533 1.071 -8.424 1.00 94.75 132 PRO A CA 1
ATOM 973 C C . PRO A 1 132 ? 6.449 0.521 -6.991 1.00 94.75 132 PRO A C 1
ATOM 975 O O . PRO A 1 132 ? 5.597 -0.319 -6.708 1.00 94.75 132 PRO A O 1
ATOM 978 N N . PRO A 1 133 ? 7.279 1.035 -6.063 1.00 96.75 133 PRO A N 1
ATOM 979 C CA . PRO A 1 133 ? 7.144 0.730 -4.646 1.00 96.75 133 PRO A CA 1
ATOM 980 C C . PRO A 1 133 ? 5.747 1.070 -4.146 1.00 96.75 133 PRO A C 1
ATOM 982 O O . PRO A 1 133 ? 5.182 2.108 -4.515 1.00 96.75 133 PRO A O 1
ATOM 985 N N . CYS A 1 134 ? 5.231 0.244 -3.243 1.00 96.25 134 CYS A N 1
ATOM 986 C CA . CYS A 1 134 ? 3.951 0.492 -2.610 1.00 96.25 134 CYS A CA 1
ATOM 987 C C . CYS A 1 134 ? 3.971 1.830 -1.842 1.00 96.25 134 CYS A C 1
ATOM 989 O O . CYS A 1 134 ? 4.962 2.167 -1.181 1.00 96.25 134 CYS A O 1
ATOM 991 N N . PRO A 1 135 ? 2.885 2.619 -1.866 1.00 97.19 135 PRO A N 1
ATOM 992 C CA . PRO A 1 135 ? 2.737 3.731 -0.938 1.00 97.19 135 PRO A CA 1
ATOM 993 C C . PRO A 1 135 ? 2.714 3.247 0.519 1.00 97.19 135 PRO A C 1
ATOM 995 O O . PRO A 1 135 ? 2.457 2.083 0.824 1.00 97.19 135 PRO A O 1
ATOM 998 N N . ASN A 1 136 ? 2.980 4.148 1.461 1.00 98.19 136 ASN A N 1
ATOM 999 C CA . ASN A 1 136 ? 3.186 3.772 2.859 1.00 98.19 136 ASN A CA 1
ATOM 1000 C C . ASN A 1 136 ? 1.916 3.756 3.723 1.00 98.19 136 ASN A C 1
ATOM 1002 O O . ASN A 1 136 ? 2.010 3.597 4.942 1.00 98.19 136 ASN A O 1
ATOM 1006 N N . ASN A 1 137 ? 0.752 3.962 3.118 1.00 98.38 137 ASN A N 1
ATOM 1007 C CA . ASN A 1 137 ? -0.541 4.076 3.782 1.00 98.38 137 ASN A CA 1
ATOM 1008 C C . ASN A 1 137 ? -1.615 3.192 3.122 1.00 98.38 137 ASN A C 1
ATOM 1010 O O . ASN A 1 137 ? -2.785 3.580 3.066 1.00 98.38 137 ASN A O 1
ATOM 1014 N N . ILE A 1 138 ? -1.209 2.022 2.632 1.00 98.06 138 ILE A N 1
ATOM 1015 C CA . ILE A 1 138 ? -2.014 1.109 1.824 1.00 98.06 138 ILE A CA 1
ATOM 1016 C C . ILE A 1 138 ? -2.468 -0.103 2.630 1.00 98.06 138 ILE A C 1
ATOM 1018 O O . ILE A 1 138 ? -1.707 -0.716 3.387 1.00 98.06 138 ILE A O 1
ATOM 1022 N N . VAL A 1 139 ? -3.738 -0.441 2.427 1.00 97.75 139 VAL A N 1
ATOM 1023 C CA . VAL A 1 139 ? -4.315 -1.751 2.712 1.00 97.75 139 VAL A CA 1
ATOM 1024 C C . VAL A 1 139 ? -4.666 -2.352 1.358 1.00 97.75 139 VAL A C 1
ATOM 1026 O O . VAL A 1 139 ? -5.644 -1.949 0.738 1.00 97.75 139 VAL A O 1
ATOM 1029 N N . ASP A 1 140 ? -3.864 -3.289 0.878 1.00 95.81 140 ASP A N 1
ATOM 1030 C CA . ASP A 1 140 ? -4.046 -3.846 -0.456 1.00 95.81 140 ASP A CA 1
ATOM 1031 C C . ASP A 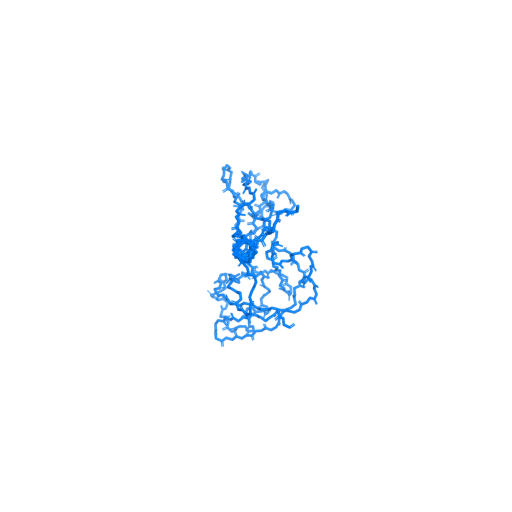1 140 ? -4.894 -5.114 -0.378 1.00 95.81 140 ASP A C 1
ATOM 1033 O O . ASP A 1 140 ? -4.550 -6.051 0.345 1.00 95.81 140 ASP A O 1
ATOM 1037 N N . ALA A 1 141 ? -6.064 -5.125 -1.017 1.00 95.19 141 ALA A N 1
ATOM 1038 C CA . ALA A 1 141 ? -7.142 -6.021 -0.624 1.00 95.19 141 ALA A CA 1
ATOM 1039 C C . ALA A 1 141 ? -7.788 -6.788 -1.775 1.00 95.19 141 ALA A C 1
ATOM 1041 O O . ALA A 1 141 ? -8.060 -6.271 -2.855 1.00 95.19 141 ALA A O 1
ATOM 1042 N N . SER A 1 142 ? -8.145 -8.038 -1.481 1.00 94.06 142 SER A N 1
ATOM 1043 C CA . SER A 1 142 ? -8.870 -8.908 -2.404 1.00 94.06 142 SER A CA 1
ATOM 1044 C C . SER A 1 142 ? -10.222 -8.357 -2.854 1.00 94.06 142 SER A C 1
ATOM 1046 O O . SER A 1 142 ? -10.953 -7.709 -2.099 1.00 94.06 142 SER A O 1
ATOM 1048 N N . LYS A 1 143 ? -10.656 -8.802 -4.036 1.00 93.25 143 LYS A N 1
ATOM 1049 C CA . LYS A 1 143 ? -12.022 -8.610 -4.559 1.00 93.25 143 LYS A CA 1
ATOM 1050 C C . LYS A 1 143 ? -13.125 -8.958 -3.544 1.00 93.25 143 LYS A C 1
ATOM 1052 O O . LYS A 1 143 ? -14.188 -8.343 -3.551 1.00 93.25 143 LYS A O 1
ATOM 1057 N N . ALA A 1 144 ? -12.899 -9.933 -2.659 1.00 94.06 144 ALA A N 1
ATOM 1058 C CA . ALA A 1 144 ? -13.869 -10.319 -1.632 1.00 94.06 144 ALA A CA 1
ATOM 1059 C C . ALA A 1 144 ? -14.046 -9.241 -0.546 1.00 94.06 144 ALA A C 1
ATOM 1061 O O . ALA A 1 144 ? -15.172 -8.992 -0.113 1.00 94.06 144 ALA A O 1
ATOM 1062 N N . VAL A 1 145 ? -12.960 -8.569 -0.148 1.00 95.81 145 VAL A N 1
ATOM 1063 C CA . VAL A 1 145 ? -12.993 -7.446 0.805 1.00 95.81 145 VAL A CA 1
ATOM 1064 C C . VAL A 1 145 ? -13.780 -6.280 0.210 1.00 95.81 145 VAL A C 1
ATOM 1066 O O . VAL A 1 145 ? -14.702 -5.774 0.849 1.00 95.81 145 VAL A O 1
ATOM 1069 N N . TRP A 1 146 ? -13.500 -5.926 -1.046 1.00 96.06 146 TRP A N 1
ATOM 1070 C CA . TRP A 1 146 ? -14.234 -4.889 -1.775 1.00 96.06 146 TRP A CA 1
ATOM 1071 C C . TRP A 1 146 ? -15.740 -5.188 -1.873 1.00 96.06 146 TRP A C 1
ATOM 1073 O O . TRP A 1 146 ? -16.575 -4.331 -1.565 1.00 96.06 146 TRP A O 1
ATOM 1083 N N . LYS A 1 147 ? -16.109 -6.436 -2.204 1.00 95.19 147 LYS A N 1
ATOM 1084 C CA . LYS A 1 147 ? -17.515 -6.886 -2.228 1.00 95.19 147 LYS A CA 1
ATOM 1085 C C . LYS A 1 147 ? -18.180 -6.799 -0.854 1.00 95.19 147 LYS A C 1
ATOM 1087 O O . LYS A 1 147 ? -19.326 -6.358 -0.764 1.00 95.19 147 LYS A O 1
ATOM 1092 N N . ALA A 1 148 ? -17.481 -7.170 0.218 1.00 96.50 148 ALA A N 1
ATOM 1093 C CA . ALA A 1 148 ? -18.005 -7.086 1.582 1.00 96.50 148 ALA A CA 1
ATOM 1094 C C . ALA A 1 148 ? -18.251 -5.633 2.032 1.00 96.50 148 ALA A C 1
ATOM 1096 O O . ALA A 1 148 ? -19.247 -5.350 2.702 1.00 96.50 148 ALA A O 1
ATOM 1097 N N . LEU A 1 149 ? -17.407 -4.697 1.588 1.00 97.75 149 LEU A N 1
ATOM 1098 C CA . LEU A 1 149 ? -17.617 -3.255 1.765 1.00 97.75 149 LEU A CA 1
ATOM 1099 C C . LEU A 1 149 ? -18.739 -2.694 0.871 1.00 97.75 149 LEU A C 1
ATOM 1101 O O . LEU A 1 149 ? -19.146 -1.544 1.028 1.00 97.75 149 LEU A O 1
ATOM 1105 N N . GLY A 1 150 ? -19.305 -3.501 -0.030 1.00 97.12 150 GLY A N 1
ATOM 1106 C CA . GLY A 1 150 ? -20.444 -3.125 -0.864 1.00 97.12 150 GLY A CA 1
ATOM 1107 C C . GLY A 1 150 ? -20.130 -2.050 -1.899 1.00 97.12 150 GLY A C 1
ATOM 1108 O O . GLY A 1 150 ? -21.033 -1.300 -2.262 1.00 97.12 150 GLY A O 1
ATOM 1109 N N . VAL A 1 151 ? -18.874 -1.947 -2.330 1.00 96.88 151 VAL A N 1
ATOM 1110 C CA . VAL A 1 151 ? -18.451 -1.044 -3.407 1.00 96.88 151 VAL A CA 1
ATOM 1111 C C . VAL A 1 151 ? -18.701 -1.741 -4.743 1.00 96.88 151 VAL A C 1
ATOM 1113 O O . VAL A 1 151 ? -18.322 -2.904 -4.900 1.00 96.88 151 VAL A O 1
ATOM 1116 N N . SER A 1 152 ? -19.352 -1.067 -5.697 1.00 94.50 152 SER A N 1
ATOM 1117 C CA . SER A 1 152 ? -19.567 -1.642 -7.033 1.00 94.50 152 SER A CA 1
ATOM 1118 C C . SER A 1 152 ? -18.242 -1.808 -7.773 1.00 94.50 152 SER A C 1
ATOM 1120 O O . SER A 1 152 ? -17.354 -0.978 -7.608 1.00 94.50 152 SER A O 1
ATOM 1122 N N . GLU A 1 153 ? -18.130 -2.841 -8.611 1.00 92.19 153 GLU A N 1
ATOM 1123 C CA . GLU A 1 153 ? -16.890 -3.155 -9.342 1.00 92.19 153 GLU A CA 1
ATOM 1124 C C . GLU A 1 153 ? -16.411 -1.985 -10.222 1.00 92.19 153 GLU A C 1
ATOM 1126 O O . GLU A 1 153 ? -15.220 -1.710 -10.260 1.00 92.19 153 GLU A O 1
ATOM 1131 N N . ASP A 1 154 ? -17.333 -1.211 -10.808 1.00 91.81 154 ASP A N 1
ATOM 1132 C CA . ASP A 1 154 ? -17.014 -0.003 -11.597 1.00 91.81 154 ASP A CA 1
ATOM 1133 C C . ASP A 1 154 ? -16.338 1.125 -10.790 1.00 91.81 154 ASP A C 1
ATOM 1135 O O . ASP A 1 154 ? -15.837 2.084 -11.368 1.00 91.81 154 ASP A O 1
ATOM 1139 N N . ASN A 1 155 ? -16.363 1.038 -9.457 1.00 91.31 155 ASN A N 1
ATOM 1140 C CA . ASN A 1 155 ? -15.757 2.001 -8.536 1.00 91.31 155 ASN A CA 1
ATOM 1141 C C . ASN A 1 155 ? -14.566 1.393 -7.774 1.00 91.31 155 ASN A C 1
ATOM 1143 O O . ASN A 1 155 ? -14.194 1.890 -6.711 1.00 91.31 155 ASN A O 1
ATOM 1147 N N . TRP A 1 156 ? -14.022 0.272 -8.250 1.00 92.56 156 TRP A N 1
ATOM 1148 C CA . TRP A 1 156 ? -12.802 -0.309 -7.693 1.00 92.56 156 TRP A CA 1
ATOM 1149 C C . TRP A 1 156 ? -11.564 0.414 -8.226 1.00 92.56 156 TRP A C 1
ATOM 1151 O O . TRP A 1 156 ? -11.604 1.048 -9.277 1.00 92.56 156 TRP A O 1
ATOM 1161 N N . GLY A 1 157 ? -10.478 0.334 -7.463 1.00 88.00 157 GLY A N 1
ATOM 1162 C CA . GLY A 1 157 ? -9.259 1.108 -7.670 1.00 88.00 157 GLY A CA 1
ATOM 1163 C C . GLY A 1 157 ? -8.770 1.558 -6.306 1.00 88.00 157 GLY A C 1
ATOM 1164 O O . GLY A 1 157 ? -8.230 0.742 -5.564 1.00 88.00 157 GLY A O 1
ATOM 1165 N N . ASP A 1 158 ? -9.109 2.794 -5.940 1.00 94.31 158 ASP A N 1
ATOM 1166 C CA . ASP A 1 158 ? -8.737 3.399 -4.664 1.00 94.31 158 ASP A CA 1
ATOM 1167 C C . ASP A 1 158 ? -9.973 3.782 -3.844 1.00 94.31 158 ASP A C 1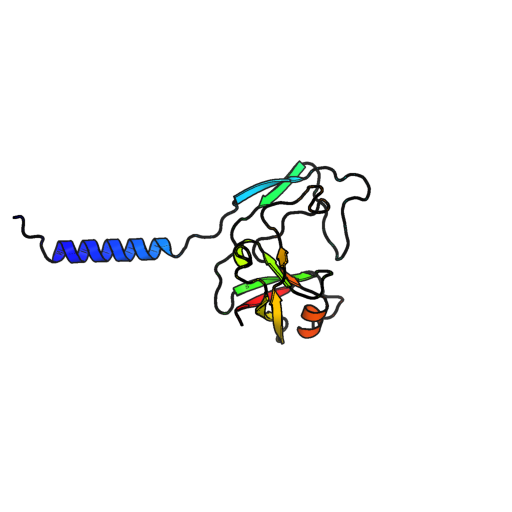
ATOM 1169 O O . ASP A 1 158 ? -10.922 4.388 -4.348 1.00 94.31 158 ASP A O 1
ATOM 1173 N N . LEU A 1 159 ? -9.954 3.469 -2.549 1.00 96.75 159 LEU A N 1
ATOM 1174 C CA . LEU A 1 159 ? -10.994 3.889 -1.611 1.00 96.75 159 LEU A CA 1
ATOM 1175 C C . LEU A 1 159 ? -10.382 4.379 -0.301 1.00 96.75 159 LEU A C 1
ATOM 1177 O O . LEU A 1 159 ? -9.657 3.646 0.368 1.00 96.75 159 LEU A O 1
ATOM 1181 N N . ASP A 1 160 ? -10.758 5.584 0.124 1.00 98.25 160 ASP A N 1
ATOM 1182 C CA . ASP A 1 160 ? -10.441 6.067 1.467 1.00 98.25 160 ASP A CA 1
ATOM 1183 C C . ASP A 1 160 ? -11.159 5.219 2.526 1.00 98.25 160 ASP A C 1
ATOM 1185 O O . ASP A 1 160 ? -12.390 5.103 2.550 1.00 98.25 160 ASP A O 1
ATOM 1189 N N . ILE A 1 161 ? -10.378 4.653 3.443 1.00 98.56 161 ILE A N 1
ATOM 1190 C CA . ILE A 1 161 ? -10.865 3.787 4.516 1.00 98.56 161 ILE A CA 1
ATOM 1191 C C . ILE A 1 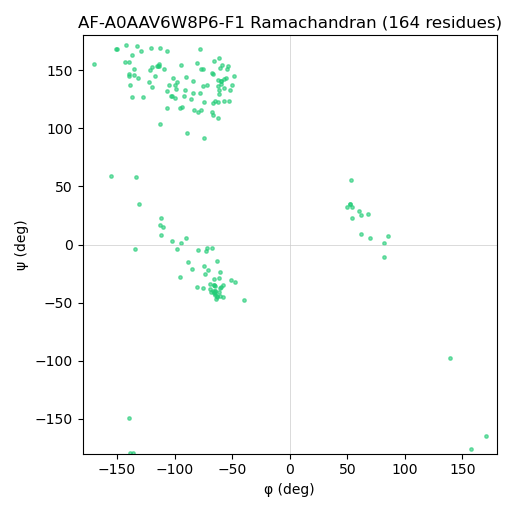161 ? -10.270 4.173 5.870 1.00 98.56 161 ILE A C 1
ATOM 1193 O O . ILE A 1 161 ? -9.308 4.941 5.988 1.00 98.56 161 ILE A O 1
ATOM 1197 N N . THR A 1 162 ? -10.814 3.563 6.918 1.00 98.75 162 THR A N 1
ATOM 1198 C CA . THR A 1 162 ? -10.107 3.402 8.185 1.00 98.75 162 THR A CA 1
ATOM 1199 C C . THR A 1 162 ? -9.932 1.933 8.537 1.00 98.75 162 THR A C 1
ATOM 1201 O O . THR A 1 162 ? -10.742 1.088 8.152 1.00 98.75 162 THR A O 1
ATOM 1204 N N . TRP A 1 163 ? -8.884 1.615 9.292 1.00 98.69 163 TRP A N 1
ATOM 1205 C CA . TRP A 1 163 ? -8.663 0.274 9.812 1.00 98.69 163 TRP A CA 1
ATOM 1206 C C . TRP A 1 163 ? -8.143 0.265 11.252 1.00 98.69 163 TRP A C 1
ATOM 1208 O O . TRP A 1 163 ? -7.570 1.242 11.742 1.00 98.69 163 TRP A O 1
ATOM 1218 N N . SER A 1 164 ? -8.356 -0.852 11.938 1.00 98.62 164 SER A N 1
ATOM 1219 C CA . SER A 1 164 ? -7.805 -1.126 13.266 1.00 98.62 164 SER A CA 1
ATOM 1220 C C . SER A 1 164 ? -7.423 -2.596 13.392 1.00 98.62 164 SER A C 1
ATOM 1222 O O . SER A 1 164 ? -7.999 -3.442 12.703 1.00 98.62 164 SER A O 1
ATOM 1224 N N . ASP A 1 165 ? -6.510 -2.907 14.309 1.00 98.12 165 ASP A N 1
ATOM 1225 C CA . ASP A 1 165 ? -6.325 -4.282 14.784 1.00 98.12 165 ASP A CA 1
ATOM 1226 C C . ASP A 1 165 ? -7.674 -4.799 15.358 1.00 98.12 165 ASP A C 1
ATOM 1228 O O . ASP A 1 165 ? -8.451 -4.001 15.907 1.00 98.12 165 ASP A O 1
ATOM 1232 N N . ALA A 1 166 ? -8.000 -6.082 15.145 1.00 92.62 166 ALA A N 1
ATOM 1233 C CA . ALA A 1 166 ? -9.293 -6.695 15.492 1.00 92.62 166 ALA A CA 1
ATOM 1234 C C . ALA A 1 166 ? -9.193 -7.778 16.573 1.00 92.62 166 ALA A C 1
ATOM 1236 O O . ALA A 1 166 ? -8.150 -8.466 16.639 1.00 92.62 166 ALA A O 1
#

InterPro domains:
  IPR036908 RlpA-like domain superfamily [G3DSA:2.40.40.10] (56-165)
  IPR036908 RlpA-like domain superfamily [SSF50685] (79-164)
  IPR039271 Kiwellin-like [PF24300] (20-82)
  IPR039271 Kiwellin-like [PF24300] (84-166)
  IPR039271 Kiwellin-like [PTHR33191] (84-166)

Sequence (166 aa):
MKNLSTSTFLLLALLLAAASLEARLQSCNPSGKIRGINPPPGQCNRENDSDCCKVGELYTTYKCSPPVSGSTKAVLTINSFQKVALSTGWYSGGSRCLNNIKISGNGKSVIAMVVDECDSTMGCDEDHDYQPPCPNNIVDASKAVWKALGVSEDNWGDLDITWSDA

Nearest PDB structures (foldseek):
  6fpg-assembly2_H  TM=8.954E-01  e=6.533E-19  Zea mays
  6fpg-assembly2_I  TM=8.995E-01  e=9.208E-19  Zea mays
  6fpg-assembly1_E  TM=8.964E-01  e=2.171E-18  Zea mays
  6fpg-assembly1_D  TM=8.829E-01  e=2.578E-18  Zea mays
  4x9u-assembly1_A  TM=8.126E-01  e=3.897E-15  Actinidia deliciosa

Solvent-accessible surface area (backbone atoms only — not comparable to full-atom values): 9044 Å² total; per-residue (Å²): 134,86,82,77,51,71,67,59,55,53,52,50,52,51,53,52,51,53,58,57,56,64,74,72,64,80,72,66,59,75,71,49,69,50,64,18,42,78,63,62,92,87,52,49,61,54,68,85,78,41,58,65,35,47,68,75,41,78,44,65,16,23,76,38,27,73,79,85,46,90,63,22,72,32,37,34,35,61,38,93,54,94,45,28,22,23,8,36,32,67,20,48,92,52,77,40,50,80,35,46,30,35,41,35,33,84,96,32,63,43,80,47,46,27,72,47,64,32,49,5,66,54,47,32,37,83,94,45,32,20,20,60,37,32,60,41,46,36,39,36,24,7,65,66,56,45,51,62,29,66,55,57,79,94,67,64,54,72,41,76,31,31,31,22,85,99

Organism: NCBI:txid168488

Radius of gyration: 21.06 Å; Cα contacts (8 Å, |Δi|>4): 353; chains: 1; bounding box: 48×38×74 Å